Protein 6GPU (pdb70)

Radius of gyration: 13.79 Å; Cα contacts (8 Å, |Δi|>4): 260; chains: 1; bounding box: 32×36×32 Å

Sequence (115 aa):
MMEEKKSFVITDPRLPDNNPIIIFASDGFLELTEYSREEEILGRRNGRFLQGPEETDQATVQQKIRRDAIIRDQREEITVQLIINYTKKSGKKKFWNLLHHLLQPMMRRDQKGELQQYFIGVQLDDGEFIIPNPLLG

B-factor: mean 16.34, std 8.6, range [7.52, 72.06]

Solvent-accessible surface area: 6948 Å² total; per-residue (Å²): 136,120,130,5,50,11,40,14,29,38,142,87,120,88,21,15,2,75,87,0,7,82,1,2,37,114,16,0,66,37,47,87,113,57,0,88,54,96,31,33,127,33,6,53,25,130,112,7,77,116,62,17,17,76,119,17,123,46,10,64,159,74,68,167,108,36,69,13,10,4,19,5,35,11,113,77,45,130,123,16,48,2,46,20,54,20,66,26,84,120,41,116,175,47,97,26,64,72,11,36,3,31,10,96,81,19,91,100,89,62,76,109,137,76,99

GO terms:
  GO:0010181 FMN binding (F, IDA)
  GO:0106310 protein serine kinase activity (F, EXP)
  GO:0009637 response to blue light (P, IMP)
  GO:0005515 protein binding (F, IPI)
  GO:0042802 identical protein binding (F, IPI)
  GO:0004674 protein serine/threonine kinase activity (F, IDA)
  GO:0005794 Golgi apparatus (C, IDA)
  GO:0009637 response to blue light (P, IGI)
  GO:0009638 phototropism (P, IGI)
  GO:0009902 chloroplast relocation (P, TAS)
  GO:0010118 stomatal movement (P, IGI)
  GO:0010181 FMN binding (F, TAS)
  GO:0046777 protein autophosphorylation (P, TAS)
  GO:0004674 protein serine/threonine kinase activity (F, IMP)
  GO:0005886 plasma membrane (C, HDA)
  GO:0009536 plastid (C, HDA)
  GO:0009638 phototropism (P, IMP)
  GO:0009785 blue light signaling pathway (P, IMP)
  GO:0010118 stomatal movement (P, IMP)
  GO:0009882 blue light photoreceptor activity (F, IMP)

Organism: Arabidopsis thaliana (NCBI:txid3702)

InterPro domains:
  IPR000014 PAS domain [PF13426] (141-237)
  IPR000014 PAS domain [PF13426] (399-491)
  IPR000014 PAS domain [PS50112] (120-193)
  IPR000014 PAS domain [PS50112] (376-449)
  IPR000014 PAS domain [SM00091] (122-191)
  IPR000014 PAS domain [SM00091] (378-447)
  IPR000014 PAS domain [TIGR00229] (146-237)
  IPR000014 PAS domain [TIGR00229] (402-494)
  IPR000014 PAS domain [cd00130] (147-236)
  IPR000014 PAS domain [cd00130] (399-491)
  IPR000700 PAS-associated, C-terminal [PS50113] (194-248)
  IPR000700 PAS-associated, C-terminal [PS50113] (450-504)
  IPR000719 Protein kinase domain [PF00069] (579-864)
  IPR000719 Protein kinase domain [PS50011] (577-864)
  IPR000719 Protein kinase domain [SM00220] (577-864)
  IPR001610 PAC motif [SM00086] (197-239)
  IPR001610 PAC motif [SM00086] (453-495)
  IPR008271 Serine/threonine-protein kinase, active site [PS00108] (698-710)
  IPR011009 Protein kinase-like domain superfamily [SSF56112] (551-890)
  IPR017441 Protein kinase, ATP binding site [PS00107] (583-606)

Structure (mmCIF, N/CA/C/O backbone):
data_6GPU
#
_entry.id   6GPU
#
_cell.length_a   40.020
_cell.length_b   40.020
_cell.length_c   134.290
_cell.angle_alpha   90.00
_cell.angle_beta   90.00
_cell.angle_gamma   90.00
#
_symmetry.space_group_name_H-M   'P 43 21 2'
#
loop_
_entity.id
_entity.type
_entity.pdbx_description
1 polymer Phototropin-2
2 non-polymer 'FLAVIN MONONUCLEOTIDE'
3 non-polymer 'CHLORIDE ION'
4 non-polymer 'MAGNESIUM ION'
5 non-polymer 'COBALT (II) ION'
6 non-polymer 2-AMINO-2-HYDROXYMETHYL-PROPANE-1,3-DIOL
7 water water
#
loop_
_atom_site.group_PDB
_atom_site.id
_atom_site.type_symbol
_atom_site.label_atom_id
_atom_site.label_alt_id
_atom_site.label_comp_id
_atom_site.label_asym_id
_atom_site.label_entity_id
_atom_site.label_seq_id
_atom_site.pdbx_PDB_ins_code
_atom_site.Cartn_x
_atom_site.Cartn_y
_atom_site.Cartn_z
_atom_site.occupancy
_atom_site.B_iso_or_equiv
_atom_site.auth_seq_id
_atom_site.auth_comp_id
_atom_site.auth_asym_id
_atom_site.auth_atom_id
_atom_site.pdbx_PDB_model_num
ATOM 1 N N . MET A 1 1 ? 9.762 -8.100 -29.281 1.00 15.34 1 MET A N 1
ATOM 2 C CA A MET A 1 1 ? 9.347 -6.739 -28.938 0.50 15.97 1 MET A CA 1
ATOM 3 C CA B MET A 1 1 ? 9.296 -6.764 -28.864 0.50 15.88 1 MET A CA 1
ATOM 4 C C . MET A 1 1 ? 10.319 -6.203 -27.908 1.00 15.52 1 MET A C 1
ATOM 5 O O . MET A 1 1 ? 11.043 -6.968 -27.252 1.00 14.63 1 MET A O 1
ATOM 14 N N . GLU A 1 2 ? 10.328 -4.884 -27.752 1.00 14.88 2 GLU A N 1
ATOM 15 C CA A GLU A 1 2 ? 11.118 -4.307 -26.673 0.50 14.45 2 GLU A CA 1
ATOM 16 C CA B GLU A 1 2 ? 11.083 -4.245 -26.688 0.50 15.22 2 GLU A CA 1
ATOM 17 C C . GLU A 1 2 ? 10.533 -4.749 -25.350 1.00 13.29 2 GLU A C 1
ATOM 18 O O . GLU A 1 2 ? 9.369 -5.206 -25.266 1.00 14.11 2 GLU A O 1
ATOM 29 N N . LYS A 1 3 ? 11.347 -4.676 -24.308 1.00 14.54 3 LYS A N 1
ATOM 30 C CA A LYS A 1 3 ? 10.914 -5.111 -23.001 0.50 13.45 3 LYS A CA 1
ATOM 31 C CA B LYS A 1 3 ? 10.902 -5.118 -23.016 0.50 13.40 3 LYS A CA 1
ATOM 32 C C . LYS A 1 3 ? 9.630 -4.392 -22.588 1.00 11.05 3 LYS A C 1
ATOM 33 O O . LYS A 1 3 ? 9.534 -3.179 -22.657 1.00 11.88 3 LYS A O 1
ATOM 44 N N . SER A 1 4 ? 8.641 -5.165 -22.157 1.00 10.14 4 SER A N 1
ATOM 45 C CA . SER A 1 4 ? 7.414 -4.635 -21.621 1.00 9.20 4 SER A CA 1
ATOM 46 C C . SER A 1 4 ? 7.534 -4.450 -20.134 1.00 8.67 4 SER A C 1
ATOM 47 O O . SER A 1 4 ? 7.765 -5.413 -19.407 1.00 9.13 4 SER A O 1
ATOM 50 N N . PHE A 1 5 ? 7.379 -3.213 -19.666 1.00 8.40 5 PHE A N 1
ATOM 51 C CA . PHE A 1 5 ? 7.325 -2.965 -18.260 1.00 8.81 5 PHE A CA 1
ATOM 52 C C . PHE A 1 5 ? 6.575 -1.691 -17.968 1.00 8.55 5 PHE A C 1
ATOM 53 O O . PHE A 1 5 ? 6.478 -0.802 -18.811 1.00 9.05 5 PHE A O 1
ATOM 61 N N . VAL A 1 6 ? 6.074 -1.610 -16.733 1.00 8.36 6 VAL A N 1
ATOM 62 C CA . VAL A 1 6 ? 5.523 -0.375 -16.210 1.00 8.26 6 VAL A CA 1
ATOM 63 C C . VAL A 1 6 ? 6.136 -0.150 -14.838 1.00 8.31 6 VAL A C 1
ATOM 64 O O . VAL A 1 6 ? 6.560 -1.083 -14.146 1.00 10.17 6 VAL A O 1
ATOM 68 N N . ILE A 1 7 ? 6.170 1.121 -14.459 1.00 7.81 7 ILE A N 1
ATOM 69 C CA . ILE A 1 7 ? 6.628 1.552 -13.157 1.00 7.89 7 ILE A CA 1
ATOM 70 C C . ILE A 1 7 ? 5.467 2.276 -12.488 1.00 7.91 7 ILE A C 1
ATOM 71 O O . ILE A 1 7 ? 4.858 3.151 -13.134 1.00 8.79 7 ILE A O 1
ATOM 76 N N . THR A 1 8 ? 5.198 1.935 -11.230 1.00 7.78 8 THR A N 1
ATOM 77 C CA . THR A 1 8 ? 4.138 2.590 -10.485 1.00 8.64 8 THR A CA 1
ATOM 78 C C . THR A 1 8 ? 4.705 3.365 -9.312 1.00 8.83 8 THR A C 1
ATOM 79 O O . THR A 1 8 ? 5.837 3.128 -8.865 1.00 9.47 8 THR A O 1
ATOM 83 N N . ASP A 1 9 ? 3.912 4.318 -8.833 1.00 9.07 9 ASP A N 1
ATOM 84 C CA . ASP A 1 9 ? 4.270 5.167 -7.691 1.00 8.95 9 ASP A CA 1
ATOM 85 C C . ASP A 1 9 ? 3.378 4.869 -6.502 1.00 8.56 9 ASP A C 1
ATOM 86 O O . ASP A 1 9 ? 2.246 5.345 -6.398 1.00 9.07 9 ASP A O 1
ATOM 91 N N . PRO A 1 10 ? 3.877 4.076 -5.553 1.00 8.58 10 PRO A N 1
ATOM 92 C CA . PRO A 1 10 ? 3.066 3.684 -4.398 1.00 9.57 10 PRO A CA 1
ATOM 93 C C . PRO A 1 10 ? 2.870 4.824 -3.403 1.00 9.52 10 PRO A C 1
ATOM 94 O O . PRO A 1 10 ? 2.140 4.649 -2.425 1.00 12.02 10 PRO A O 1
ATOM 98 N N . ARG A 1 11 ? 3.477 5.981 -3.649 1.00 9.70 11 ARG A N 1
ATOM 99 C CA . ARG A 1 11 ? 3.254 7.145 -2.811 1.00 9.99 11 ARG A CA 1
ATOM 100 C C . ARG A 1 11 ? 2.055 7.955 -3.273 1.00 10.58 11 ARG A C 1
ATOM 101 O O . ARG A 1 11 ? 1.743 8.999 -2.643 1.00 10.95 11 ARG A O 1
ATOM 109 N N . LEU A 1 12 ? 1.410 7.508 -4.344 1.00 9.62 12 LEU A N 1
ATOM 110 C CA . LEU A 1 12 ? 0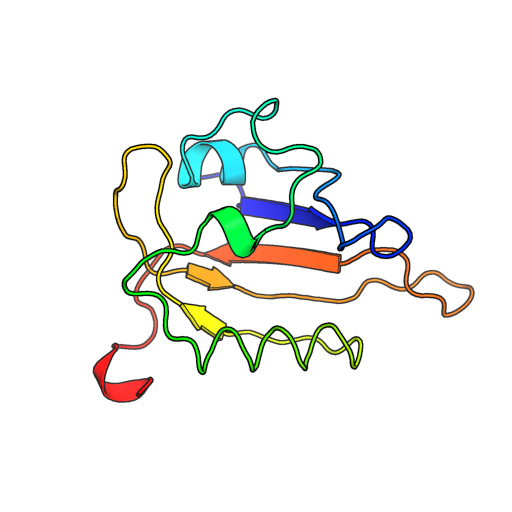.171 8.095 -4.855 1.00 9.77 12 LEU A CA 1
ATOM 111 C C . LEU A 1 12 ? -0.957 7.075 -4.716 1.00 9.68 12 LEU A C 1
ATOM 112 O O . LEU A 1 12 ? -0.706 5.891 -4.619 1.00 10.10 12 LEU A O 1
ATOM 117 N N . PRO A 1 13 ? -2.214 7.538 -4.760 1.00 9.68 13 PRO A N 1
ATOM 118 C CA . PRO A 1 13 ? -3.317 6.640 -4.458 1.00 10.17 13 PRO A CA 1
ATOM 119 C C . PRO A 1 13 ? -3.418 5.472 -5.410 1.00 9.50 13 PRO A C 1
ATOM 120 O O . PRO A 1 13 ? -3.425 5.621 -6.623 1.00 10.41 13 PRO A O 1
ATOM 124 N N . ASP A 1 14 ? -3.505 4.268 -4.848 1.00 10.42 14 ASP A N 1
ATOM 125 C CA . ASP A 1 14 ? -3.713 3.046 -5.629 1.00 11.08 14 ASP A CA 1
ATOM 126 C C . ASP A 1 14 ? -2.671 2.792 -6.715 1.00 9.99 14 ASP A C 1
ATOM 127 O O . ASP A 1 14 ? -2.975 2.270 -7.775 1.00 10.44 14 ASP A O 1
ATOM 132 N N . ASN A 1 15 ? -1.418 3.140 -6.393 1.00 10.95 15 ASN A N 1
ATOM 133 C CA A ASN A 1 15 ? -0.251 2.691 -7.094 0.60 11.70 15 ASN A CA 1
ATOM 134 C CA B ASN A 1 15 ? -0.271 2.639 -7.194 0.40 12.43 15 ASN A CA 1
ATOM 135 C C . ASN A 1 15 ? -0.397 2.863 -8.655 1.00 10.85 15 ASN A C 1
ATOM 136 O O . ASN A 1 15 ? -0.325 1.919 -9.437 1.00 14.67 15 ASN A O 1
ATOM 145 N N . PRO A 1 16 ? -0.586 4.123 -9.085 1.00 9.35 16 PRO A N 1
ATOM 146 C CA . PRO A 1 16 ? -0.724 4.395 -10.501 1.00 9.65 16 PRO A CA 1
ATOM 147 C C . PRO A 1 16 ? 0.541 4.172 -11.304 1.00 8.87 16 PRO A C 1
ATOM 148 O O . PRO A 1 16 ? 1.652 4.430 -10.836 1.00 9.55 16 PRO A O 1
ATOM 152 N N . ILE A 1 17 ? 0.365 3.813 -12.567 1.00 9.48 17 ILE A N 1
ATOM 153 C CA . ILE A 1 17 ? 1.445 3.723 -13.537 1.00 8.70 17 ILE A CA 1
ATOM 154 C C . ILE A 1 17 ? 1.939 5.143 -13.878 1.00 8.76 17 ILE A C 1
ATOM 155 O O . ILE A 1 17 ? 1.174 5.988 -14.339 1.00 10.53 17 ILE A O 1
ATOM 160 N N . ILE A 1 18 ? 3.233 5.354 -13.677 1.00 8.31 18 ILE A N 1
ATOM 161 C CA A ILE A 1 18 ? 3.866 6.636 -14.001 0.50 8.94 18 ILE A CA 1
ATOM 162 C CA B ILE A 1 18 ? 3.837 6.640 -14.000 0.50 8.46 18 ILE A CA 1
ATOM 163 C C . ILE A 1 18 ? 4.800 6.541 -15.185 1.00 8.82 18 ILE A C 1
ATOM 164 O O . ILE A 1 18 ? 5.274 7.554 -15.669 1.00 10.04 18 ILE A O 1
ATOM 173 N N . PHE A 1 19 ? 5.066 5.330 -15.660 1.00 8.78 19 PHE A N 1
ATOM 174 C CA . PHE A 1 19 ? 5.867 5.118 -16.851 1.00 8.67 19 PHE A CA 1
ATOM 175 C C . PHE A 1 19 ? 5.448 3.785 -17.451 1.00 8.20 19 PHE A C 1
ATOM 176 O O . PHE A 1 19 ? 5.299 2.799 -16.730 1.00 8.87 19 PHE A O 1
ATOM 184 N N . ALA A 1 20 ? 5.243 3.759 -18.763 1.00 8.68 20 ALA A N 1
ATOM 185 C CA . ALA A 1 20 ? 4.964 2.542 -19.536 1.00 9.16 20 ALA A CA 1
ATOM 186 C C . ALA A 1 20 ? 5.896 2.460 -20.709 1.00 9.21 20 ALA A C 1
ATOM 187 O O . ALA A 1 20 ? 6.012 3.416 -21.453 1.00 10.19 20 ALA A O 1
ATOM 189 N N . SER A 1 21 ? 6.597 1.331 -20.831 1.00 9.26 21 SER A N 1
ATOM 190 C CA . SER A 1 21 ? 7.566 1.196 -21.894 1.00 9.06 21 SER A CA 1
ATOM 191 C C . SER A 1 21 ? 6.919 1.024 -23.257 1.00 9.19 21 SER A C 1
ATOM 192 O O . SER A 1 21 ? 5.754 0.611 -23.397 1.00 9.86 21 SER A O 1
ATOM 195 N N . ASP A 1 22 ? 7.675 1.332 -24.304 1.00 10.22 22 ASP A N 1
ATOM 196 C CA . ASP A 1 22 ? 7.210 1.098 -25.655 1.00 11.03 22 ASP A CA 1
ATOM 197 C C . ASP A 1 22 ? 6.804 -0.360 -25.864 1.00 10.66 22 ASP A C 1
ATOM 198 O O . ASP A 1 22 ? 5.825 -0.637 -26.559 1.00 11.69 22 ASP A O 1
ATOM 203 N N . GLY A 1 23 ? 7.526 -1.291 -25.244 1.00 9.98 23 GLY A N 1
ATOM 204 C CA . GLY A 1 23 ? 7.163 -2.707 -25.356 1.00 10.21 23 GLY A CA 1
ATOM 205 C C . GLY A 1 23 ? 5.807 -3.030 -24.757 1.00 9.23 23 GLY A C 1
ATOM 206 O O . GLY A 1 23 ? 5.080 -3.872 -25.266 1.00 10.38 23 GLY A O 1
ATOM 207 N N . PHE A 1 24 ? 5.484 -2.363 -23.654 1.00 8.93 24 PHE A N 1
ATOM 208 C CA . PHE A 1 24 ? 4.177 -2.511 -23.026 1.00 9.07 24 PHE A CA 1
ATOM 209 C C . PHE A 1 24 ? 3.073 -1.993 -23.929 1.00 9.50 24 PHE A C 1
ATOM 210 O O . PHE A 1 24 ? 2.000 -2.611 -24.027 1.00 9.69 24 PHE A O 1
ATOM 218 N N . LEU A 1 25 ? 3.298 -0.847 -24.566 1.00 10.01 25 LEU A N 1
ATOM 219 C CA . LEU A 1 25 ? 2.320 -0.318 -25.521 1.00 11.23 25 LEU A CA 1
ATOM 220 C C . LEU A 1 25 ? 2.086 -1.332 -26.620 1.00 11.07 25 LEU A C 1
ATOM 221 O O . LEU A 1 25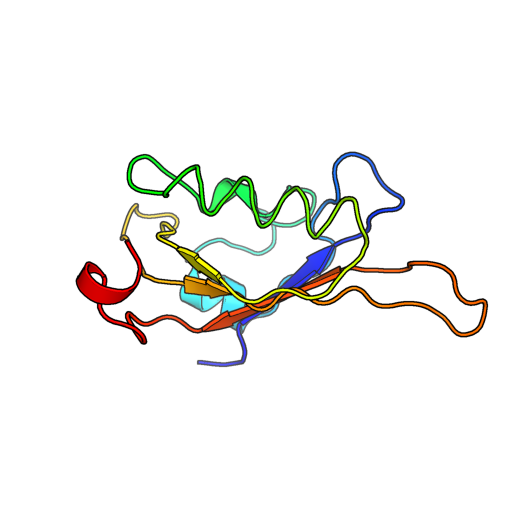 ? 0.941 -1.551 -27.030 1.00 11.95 25 LEU A O 1
ATOM 226 N N . GLU A 1 26 ? 3.169 -1.912 -27.153 1.00 10.92 26 GLU A N 1
ATOM 227 C CA . GLU A 1 26 ? 3.032 -2.845 -28.249 1.00 11.84 26 GLU A CA 1
ATOM 228 C C . GLU A 1 26 ? 2.288 -4.123 -27.828 1.00 11.66 26 GLU A C 1
ATOM 229 O O . GLU A 1 26 ? 1.414 -4.622 -28.540 1.00 14.36 26 GLU A O 1
ATOM 235 N N . LEU A 1 27 ? 2.665 -4.660 -26.682 1.00 10.55 27 LEU A N 1
ATOM 236 C CA . LEU A 1 27 ? 2.067 -5.894 -26.170 1.00 10.80 27 LEU A CA 1
ATOM 237 C C . LEU A 1 27 ? 0.581 -5.715 -25.901 1.00 10.63 27 LEU A C 1
ATOM 238 O O . LEU A 1 27 ? -0.237 -6.569 -26.252 1.00 12.83 27 LEU A O 1
ATOM 243 N N . THR A 1 28 ? 0.226 -4.611 -25.250 1.00 9.89 28 THR A N 1
ATOM 244 C CA . THR A 1 28 ? -1.142 -4.450 -24.771 1.00 9.70 28 THR A CA 1
ATOM 245 C C . THR A 1 28 ? -2.085 -3.762 -25.737 1.00 10.50 28 THR A C 1
ATOM 246 O O . THR A 1 28 ? -3.298 -3.830 -25.554 1.00 10.84 28 THR A O 1
ATOM 250 N N . GLU A 1 29 ? -1.506 -3.088 -26.732 1.00 11.12 29 GLU A N 1
ATOM 251 C CA . GLU A 1 29 ? -2.204 -2.295 -27.762 1.00 12.14 29 GLU A CA 1
ATOM 252 C C . GLU A 1 29 ? -2.732 -0.958 -27.265 1.00 12.25 29 GLU A C 1
ATOM 253 O O . GLU A 1 29 ? -3.417 -0.254 -28.002 1.00 15.12 29 GLU A O 1
ATOM 259 N N . TYR A 1 30 ? -2.480 -0.608 -26.012 1.00 11.58 30 TYR A N 1
ATOM 260 C CA . TYR A 1 30 ? -2.925 0.687 -25.490 1.00 11.99 30 TYR A CA 1
ATOM 261 C C . TYR A 1 30 ? -1.898 1.755 -25.805 1.00 12.77 30 TYR A C 1
ATOM 262 O O . TYR A 1 30 ? -0.726 1.484 -25.946 1.00 14.12 30 TYR A O 1
ATOM 271 N N . SER A 1 31 ? -2.374 2.975 -25.924 1.00 13.61 31 SER A N 1
ATOM 272 C CA . SER A 1 31 ? -1.485 4.127 -26.051 1.00 14.56 31 SER A CA 1
ATOM 273 C C . SER A 1 31 ? -1.033 4.611 -24.698 1.00 14.03 31 SER A C 1
ATOM 274 O O . SER A 1 31 ? -1.674 4.369 -23.661 1.00 13.74 31 SER A O 1
ATOM 277 N N . ARG A 1 32 ? 0.073 5.334 -24.702 1.00 15.09 32 ARG A N 1
ATOM 278 C CA . ARG A 1 32 ? 0.594 5.821 -23.453 1.00 16.39 32 ARG A CA 1
ATOM 279 C C . ARG A 1 32 ? -0.451 6.704 -22.720 1.00 16.05 32 ARG A C 1
ATOM 280 O O . ARG A 1 32 ? -0.621 6.622 -21.515 1.00 15.85 32 ARG A O 1
ATOM 288 N N . GLU A 1 33 ? -1.210 7.514 -23.444 1.00 17.72 33 GLU A N 1
ATOM 289 C CA A GLU A 1 33 ? -2.253 8.342 -22.789 0.50 20.74 33 GLU A CA 1
ATOM 290 C CA B GLU A 1 33 ? -2.289 8.335 -22.835 0.50 20.77 33 GLU A CA 1
ATOM 291 C C . GLU A 1 33 ? -3.429 7.546 -22.167 1.00 20.63 33 GLU A C 1
ATOM 292 O O . GLU A 1 33 ? -4.129 8.051 -21.252 1.00 24.18 33 GLU A O 1
ATOM 297 N N . GLU A 1 34 ? -3.653 6.314 -22.616 1.00 18.35 34 GLU A N 1
ATOM 298 C CA . GLU A 1 34 ? -4.639 5.397 -21.993 1.00 18.25 34 GLU A CA 1
ATOM 299 C C . GLU A 1 34 ? -4.115 4.664 -20.785 1.00 18.09 34 GLU A C 1
ATOM 300 O O . GLU A 1 34 ? -4.855 3.940 -20.140 1.00 22.72 34 GLU A O 1
ATOM 306 N N . ILE A 1 35 ? -2.844 4.815 -20.496 1.00 14.10 35 ILE A N 1
ATOM 307 C CA . ILE A 1 35 ? -2.223 4.020 -19.473 1.00 13.13 35 ILE A CA 1
ATOM 308 C C . ILE A 1 35 ? -1.811 4.875 -18.304 1.00 11.28 35 ILE A C 1
ATOM 309 O O . ILE A 1 35 ? -1.991 4.467 -17.181 1.00 11.79 35 ILE A O 1
ATOM 314 N N . LEU A 1 36 ? -1.183 6.044 -18.555 1.00 11.22 36 LEU A N 1
ATOM 315 C CA . LEU A 1 36 ? -0.584 6.764 -17.451 1.00 11.73 36 LEU A CA 1
ATOM 316 C C . LEU A 1 36 ? -1.654 7.131 -16.431 1.00 10.76 36 LEU A C 1
ATOM 317 O O . LEU A 1 36 ? -2.758 7.596 -16.769 1.00 11.42 36 LEU A O 1
ATOM 322 N N . GLY A 1 37 ? -1.332 6.872 -15.175 1.00 10.02 37 GLY A N 1
ATOM 323 C CA . GLY A 1 37 ? -2.234 7.195 -14.086 1.00 10.71 37 GLY A CA 1
ATOM 324 C C . GLY A 1 37 ? -3.170 6.095 -13.665 1.00 11.48 37 GLY A C 1
ATOM 325 O O . GLY A 1 37 ? -3.873 6.261 -12.652 1.00 14.53 37 GLY A O 1
ATOM 326 N N . ARG A 1 38 ? -3.176 4.970 -14.390 1.00 11.87 38 ARG A N 1
ATOM 327 C CA A ARG A 1 38 ? -4.070 3.956 -13.875 0.70 11.53 38 ARG A CA 1
ATOM 328 C CA B ARG A 1 38 ? -4.050 3.780 -14.181 0.30 11.07 38 ARG A CA 1
ATOM 329 C C . ARG A 1 38 ? -3.338 2.808 -13.264 1.00 9.66 38 ARG A C 1
ATOM 330 O O . ARG A 1 38 ? -2.130 2.681 -13.343 1.00 9.21 38 ARG A O 1
ATOM 345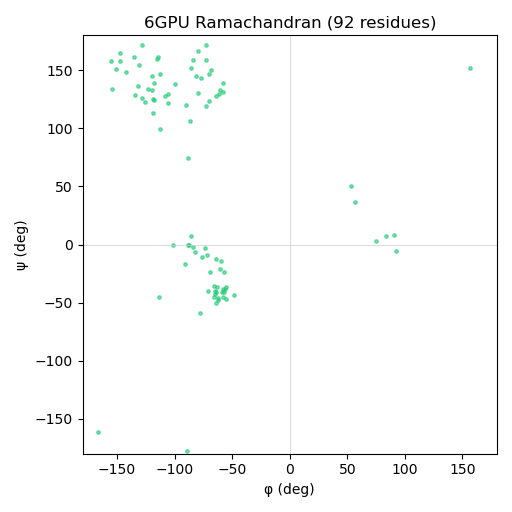 N N . ASN A 1 39 ? -4.097 1.975 -12.551 1.00 10.64 39 ASN A N 1
ATOM 346 C CA . ASN A 1 39 ? -3.550 0.819 -11.859 1.00 9.66 39 ASN A CA 1
ATOM 347 C C . ASN A 1 39 ? -3.384 -0.321 -12.855 1.00 9.69 39 ASN A C 1
ATOM 348 O O . ASN A 1 39 ? -4.204 -0.469 -13.760 1.00 10.35 39 ASN A O 1
ATOM 353 N N . GLY A 1 40 ? -2.331 -1.137 -12.693 1.00 9.56 40 GLY A N 1
ATOM 354 C CA . GLY A 1 40 ? -2.079 -2.244 -13.607 1.00 10.29 40 GLY A CA 1
ATOM 355 C C . GLY A 1 40 ? -3.154 -3.324 -13.739 1.00 9.99 40 GLY A C 1
ATOM 356 O O . GLY A 1 40 ? -3.128 -4.104 -14.708 1.00 11.45 40 GLY A O 1
ATOM 357 N N . ARG A 1 41 ? -4.117 -3.340 -12.816 1.00 9.20 41 ARG A N 1
ATOM 358 C CA . ARG A 1 41 ? -5.195 -4.326 -12.887 1.00 9.71 41 ARG A CA 1
ATOM 359 C C . ARG A 1 41 ? -6.078 -4.174 -14.109 1.00 9.51 41 ARG A C 1
ATOM 360 O O . ARG A 1 41 ? -6.865 -5.083 -14.386 1.00 10.77 41 ARG A O 1
ATOM 368 N N . PHE A 1 42 ? -5.974 -3.068 -14.839 1.00 9.56 42 PHE A N 1
ATOM 369 C CA . PHE A 1 42 ? -6.834 -2.873 -16.000 1.00 10.63 42 PHE A CA 1
ATOM 370 C C . PHE A 1 42 ? -6.659 -3.941 -17.079 1.00 9.81 42 PHE A C 1
ATOM 371 O O . PHE A 1 42 ? -7.528 -4.090 -17.925 1.00 12.48 42 PHE A O 1
ATOM 379 N N . LEU A 1 43 ? -5.516 -4.642 -17.077 1.00 9.07 43 LEU A N 1
ATOM 380 C CA . LEU A 1 43 ? -5.276 -5.678 -18.044 1.00 9.16 43 LEU A CA 1
ATOM 381 C C . LEU A 1 43 ? -6.038 -6.981 -17.742 1.00 9.22 43 LEU A C 1
ATOM 382 O O . LEU A 1 43 ? -6.065 -7.868 -18.573 1.00 9.77 43 LEU A O 1
ATOM 387 N N . GLN A 1 44 ? -6.618 -7.083 -16.566 1.00 9.19 44 GLN A N 1
ATOM 388 C CA . GLN A 1 44 ? -7.319 -8.301 -16.169 1.00 9.25 44 GLN A CA 1
ATOM 389 C C . GLN A 1 44 ? -8.704 -8.349 -16.793 1.00 9.95 44 GLN A C 1
ATOM 390 O O . GLN A 1 44 ? -9.233 -7.345 -17.281 1.00 11.22 44 GLN A O 1
ATOM 396 N N . GLY A 1 45 ? -9.319 -9.518 -16.741 1.00 9.95 45 GLY A N 1
ATOM 397 C CA . GLY A 1 45 ? -10.663 -9.696 -17.274 1.00 10.88 45 GLY A CA 1
ATOM 398 C C . GLY A 1 45 ? -11.252 -10.998 -16.804 1.00 10.90 45 GLY A C 1
ATOM 399 O O . GLY A 1 45 ? -10.802 -11.572 -15.829 1.00 10.94 45 GLY A O 1
ATOM 400 N N . PRO A 1 46 ? -12.291 -11.460 -17.506 1.00 10.96 46 PRO A N 1
ATOM 401 C CA . PRO A 1 46 ? -13.108 -12.542 -16.972 1.00 11.17 46 PRO A CA 1
ATOM 402 C C . PRO A 1 46 ? -12.345 -13.812 -16.608 1.00 10.76 46 PRO A C 1
ATOM 403 O O . PRO A 1 46 ? -12.660 -14.441 -15.598 1.00 11.63 46 PRO A O 1
ATOM 407 N N . GLU A 1 47 ? -11.359 -14.186 -17.405 1.00 10.55 47 GLU A N 1
ATOM 408 C CA A GLU A 1 47 ? -10.676 -15.456 -17.165 0.50 11.66 47 GLU A CA 1
ATOM 409 C CA B GLU A 1 47 ? -10.628 -15.424 -17.155 0.50 12.27 47 GLU A CA 1
ATOM 410 C C . GLU A 1 47 ? -9.527 -15.331 -16.127 1.00 12.25 47 GLU A C 1
ATOM 411 O O . GLU A 1 47 ? -8.938 -16.347 -15.758 1.00 16.13 47 GLU A O 1
ATOM 422 N N . THR A 1 48 ? -9.214 -14.118 -15.668 1.00 11.62 48 THR A N 1
ATOM 423 C CA . THR A 1 48 ? -8.122 -13.955 -14.730 1.00 10.83 48 THR A CA 1
ATOM 424 C C . THR A 1 48 ? -8.399 -14.644 -13.419 1.00 11.18 48 THR A C 1
ATOM 425 O O . THR A 1 48 ? -9.447 -14.460 -12.823 1.00 13.94 48 THR A O 1
ATOM 429 N N . ASP A 1 49 ? -7.471 -15.475 -12.969 1.00 11.13 49 ASP A N 1
ATOM 430 C CA . ASP A 1 49 ? -7.645 -16.232 -11.740 1.00 11.29 49 ASP A CA 1
ATOM 431 C C . ASP A 1 49 ? -7.526 -15.328 -10.504 1.00 11.84 49 ASP A C 1
ATOM 432 O O . ASP A 1 49 ? -6.460 -14.750 -10.266 1.00 11.66 49 ASP A O 1
ATOM 437 N N . GLN A 1 50 ? -8.583 -15.238 -9.711 1.00 13.66 50 GLN A N 1
ATOM 438 C CA . GLN A 1 50 ? -8.572 -14.350 -8.562 1.00 14.93 50 GLN A CA 1
ATOM 439 C C . GLN A 1 50 ? -7.634 -14.806 -7.482 1.00 14.47 50 GLN A C 1
ATOM 440 O O . GLN A 1 50 ? -7.195 -13.989 -6.670 1.00 15.78 50 GLN A O 1
ATOM 446 N N . ALA A 1 51 ? -7.319 -16.093 -7.435 1.00 15.23 51 ALA A N 1
ATOM 447 C CA . ALA A 1 51 ? -6.341 -16.530 -6.465 1.00 16.07 51 ALA A CA 1
ATOM 448 C C . ALA A 1 51 ? -4.981 -15.944 -6.773 1.00 13.85 51 ALA A C 1
ATOM 449 O O . ALA A 1 51 ? -4.237 -15.609 -5.867 1.00 14.99 51 ALA A O 1
ATOM 451 N N . THR A 1 52 ? -4.669 -15.802 -8.049 1.00 12.27 52 THR A N 1
ATOM 452 C CA . THR A 1 52 ? -3.410 -15.213 -8.441 1.00 11.57 52 THR A CA 1
ATOM 453 C C . THR A 1 52 ? -3.416 -13.716 -8.149 1.00 11.86 52 THR A C 1
ATOM 454 O O . THR A 1 52 ? -2.428 -13.178 -7.655 1.00 12.70 52 THR A O 1
ATOM 458 N N . VAL A 1 53 ? -4.544 -13.042 -8.405 1.00 11.33 53 VAL A N 1
ATOM 459 C CA . VAL A 1 53 ? -4.672 -11.636 -8.055 1.00 11.65 53 VAL A CA 1
ATOM 460 C C . VAL A 1 53 ? -4.434 -11.419 -6.552 1.00 12.99 53 VAL A C 1
ATOM 461 O O . VAL A 1 53 ? -3.741 -10.491 -6.158 1.00 13.08 53 VAL A O 1
ATOM 465 N N . GLN A 1 54 ? -4.951 -12.300 -5.711 1.00 13.03 54 GLN A N 1
ATOM 466 C CA A GLN A 1 54 ? -4.746 -12.203 -4.264 0.50 14.62 54 GLN A CA 1
ATOM 467 C CA B GLN A 1 54 ? -4.759 -12.145 -4.282 0.50 13.93 54 GLN A CA 1
ATOM 468 C C . GLN A 1 54 ? -3.272 -12.281 -3.922 1.00 14.25 54 GLN A C 1
ATOM 469 O O . GLN A 1 54 ? -2.789 -11.566 -3.040 1.00 14.34 54 GLN A O 1
ATOM 480 N N . LYS A 1 55 ? -2.555 -13.199 -4.574 1.00 12.92 55 LYS A N 1
ATOM 481 C CA . LYS A 1 55 ? -1.125 -13.328 -4.329 1.00 13.51 55 LYS A CA 1
ATOM 482 C C . LYS A 1 55 ? -0.404 -12.041 -4.631 1.00 11.72 55 LYS A C 1
ATOM 483 O O . LYS A 1 55 ? 0.510 -11.651 -3.899 1.00 12.96 55 LYS A O 1
ATOM 489 N N . ILE A 1 56 ? -0.797 -11.396 -5.722 1.00 10.74 56 ILE A N 1
ATOM 490 C CA . ILE A 1 56 ? -0.199 -10.089 -6.066 1.00 10.63 56 ILE A CA 1
ATOM 491 C C . ILE A 1 56 ? -0.495 -9.064 -4.988 1.00 10.70 56 ILE A C 1
ATOM 492 O O . ILE A 1 56 ? 0.396 -8.336 -4.545 1.00 12.01 56 ILE A O 1
ATOM 497 N N . ARG A 1 57 ? -1.754 -8.988 -4.566 1.00 12.26 57 ARG A N 1
ATOM 498 C CA A ARG A 1 57 ? -2.150 -8.055 -3.510 0.50 13.88 57 ARG A CA 1
ATOM 499 C CA B ARG A 1 57 ? -2.125 -8.021 -3.556 0.50 13.53 57 ARG A CA 1
ATOM 500 C C . ARG A 1 57 ? -1.279 -8.202 -2.285 1.00 12.67 57 ARG A C 1
ATOM 501 O O . ARG A 1 57 ? -0.823 -7.217 -1.691 1.00 14.05 57 ARG A O 1
ATOM 516 N N . ASP A 1 58 ? -1.079 -9.449 -1.861 1.00 12.67 58 ASP A N 1
ATOM 517 C CA . ASP A 1 58 ? -0.298 -9.698 -0.653 1.00 14.46 58 ASP A CA 1
ATOM 518 C C . ASP A 1 58 ? 1.153 -9.277 -0.844 1.00 13.09 58 ASP A C 1
ATOM 519 O O . ASP A 1 58 ? 1.788 -8.729 0.075 1.00 13.92 58 ASP A O 1
ATOM 524 N N . ALA A 1 59 ? 1.705 -9.540 -2.018 1.00 12.04 59 ALA A N 1
ATOM 525 C CA . ALA A 1 59 ? 3.075 -9.152 -2.298 1.00 11.53 59 ALA A CA 1
ATOM 526 C C . ALA A 1 59 ? 3.247 -7.635 -2.277 1.00 11.86 59 ALA A C 1
ATOM 527 O O . ALA A 1 59 ? 4.240 -7.142 -1.752 1.00 12.87 59 ALA A O 1
ATOM 529 N N . ILE A 1 60 ? 2.285 -6.901 -2.835 1.00 10.98 60 ILE A N 1
ATOM 530 C CA A ILE A 1 60 ? 2.353 -5.455 -2.828 0.50 11.54 60 ILE A CA 1
ATOM 531 C CA B ILE A 1 60 ? 2.331 -5.435 -2.835 0.50 11.71 60 ILE A CA 1
ATOM 532 C C . ILE A 1 60 ? 2.257 -4.933 -1.396 1.00 11.26 60 ILE A C 1
ATOM 533 O O . ILE A 1 60 ? 3.049 -4.090 -0.981 1.00 12.20 60 ILE A O 1
ATOM 542 N N . ARG A 1 61 ? 1.319 -5.454 -0.625 1.00 12.32 61 ARG A N 1
ATOM 543 C CA . ARG A 1 61 ? 1.168 -5.060 0.774 1.00 12.51 61 ARG A CA 1
ATOM 544 C C . ARG A 1 61 ? 2.478 -5.258 1.549 1.00 11.76 61 ARG A C 1
ATOM 545 O O . ARG A 1 61 ? 2.900 -4.391 2.329 1.00 12.84 61 ARG A O 1
ATOM 553 N N . ASP A 1 62 ? 3.075 -6.435 1.359 1.00 12.54 62 ASP A N 1
ATOM 554 C CA . ASP A 1 62 ? 4.297 -6.834 2.085 1.00 12.69 62 ASP A CA 1
ATOM 555 C C . ASP A 1 62 ? 5.564 -6.303 1.443 1.00 12.30 62 ASP A C 1
ATOM 556 O O . ASP A 1 62 ? 6.655 -6.509 1.948 1.00 13.63 62 ASP A O 1
ATOM 561 N N . GLN A 1 63 ? 5.420 -5.597 0.315 1.00 11.69 63 GLN A N 1
ATOM 562 C CA . GLN A 1 63 ? 6.545 -5.021 -0.422 1.00 11.85 63 GLN A CA 1
ATOM 563 C C . GLN A 1 63 ? 7.582 -6.097 -0.715 1.00 12.41 63 GLN A C 1
ATOM 564 O O . GLN A 1 63 ? 8.779 -5.959 -0.428 1.00 14.08 63 GLN A O 1
ATOM 570 N N . ARG A 1 64 ? 7.093 -7.220 -1.273 1.00 12.33 64 ARG A N 1
ATOM 571 C CA . ARG A 1 64 ? 7.932 -8.352 -1.634 1.00 12.78 64 ARG A CA 1
ATOM 572 C C . ARG A 1 64 ? 7.848 -8.642 -3.118 1.00 12.72 64 ARG A C 1
ATOM 573 O O . ARG A 1 64 ? 6.819 -8.478 -3.736 1.00 15.76 64 ARG A O 1
ATOM 581 N N . GLU A 1 65 ? 8.961 -9.077 -3.695 1.00 11.96 65 GLU A N 1
ATOM 582 C CA A GLU A 1 65 ? 8.942 -9.458 -5.103 0.50 12.63 65 GLU A CA 1
ATOM 583 C CA B GLU A 1 65 ? 9.052 -9.531 -5.093 0.50 12.74 65 GLU A CA 1
ATOM 584 C C . GLU A 1 65 ? 8.133 -10.731 -5.287 1.00 13.03 65 GLU A C 1
ATOM 585 O O . GLU A 1 65 ? 8.012 -11.565 -4.401 1.00 16.72 65 GLU A O 1
ATOM 596 N N . ILE A 1 66 ? 7.519 -10.838 -6.445 1.00 12.89 66 ILE A N 1
ATOM 597 C CA . ILE A 1 66 ? 6.751 -12.022 -6.820 1.00 12.87 66 ILE A CA 1
ATOM 598 C C . ILE A 1 66 ? 6.778 -12.187 -8.327 1.00 11.20 66 ILE A C 1
ATOM 599 O O . ILE A 1 66 ? 6.808 -11.200 -9.065 1.00 12.27 66 ILE A O 1
ATOM 604 N N . THR A 1 67 ? 6.668 -13.443 -8.761 1.00 11.32 67 THR A N 1
ATOM 605 C CA . THR A 1 67 ? 6.363 -13.732 -10.153 1.00 10.59 67 THR A CA 1
ATOM 606 C C . THR A 1 67 ? 5.101 -14.595 -10.159 1.00 10.12 67 THR A C 1
ATOM 607 O O . THR A 1 67 ? 5.025 -15.583 -9.424 1.00 13.27 67 THR A O 1
ATOM 611 N N . VAL A 1 68 ? 4.170 -14.246 -11.020 1.00 9.08 68 VAL A N 1
ATOM 612 C CA . VAL A 1 68 ? 2.955 -15.043 -11.264 1.00 9.65 68 VAL A CA 1
ATOM 613 C C . VAL A 1 68 ? 2.715 -15.130 -12.756 1.00 9.02 68 VAL A C 1
ATOM 614 O O . VAL A 1 68 ? 3.238 -14.321 -13.512 1.00 10.62 68 VAL A O 1
ATOM 618 N N . GLN A 1 69 ? 1.906 -16.097 -13.171 1.00 9.73 69 GLN A N 1
ATOM 619 C CA . GLN A 1 69 ? 1.447 -16.192 -14.552 1.00 9.48 69 GLN A CA 1
ATOM 620 C C . GLN A 1 69 ? -0.061 -16.067 -14.503 1.00 9.71 69 GLN A C 1
ATOM 621 O O . GLN A 1 69 ? -0.709 -16.859 -13.823 1.00 11.04 69 GLN A O 1
ATOM 627 N N . LEU A 1 70 ? -0.628 -15.108 -15.254 1.00 9.41 70 LEU A N 1
ATOM 628 C CA . LEU A 1 70 ? -2.073 -14.869 -15.241 1.00 9.45 70 LEU A CA 1
ATOM 629 C C . LEU A 1 70 ? -2.529 -14.396 -16.599 1.00 9.77 70 LEU A C 1
ATOM 630 O O . LEU A 1 70 ? -1.772 -13.868 -17.394 1.00 10.35 70 LEU A O 1
ATOM 635 N N . ILE A 1 71 ? -3.823 -14.595 -16.821 1.00 9.23 71 ILE A N 1
ATOM 636 C CA A ILE A 1 71 ? -4.463 -14.157 -18.060 0.50 9.47 71 ILE A CA 1
ATOM 637 C CA B ILE A 1 71 ? -4.415 -14.150 -18.078 0.50 9.20 71 ILE A CA 1
ATOM 638 C C . ILE A 1 71 ? -4.718 -12.643 -18.051 1.00 8.81 71 ILE A C 1
ATOM 639 O O . ILE A 1 71 ? -5.283 -12.114 -17.094 1.00 10.05 71 ILE A O 1
ATOM 648 N N . ASN A 1 72 ? -4.283 -11.959 -19.106 1.00 8.66 72 ASN A N 1
ATOM 649 C CA . ASN A 1 72 ? -4.550 -10.542 -19.314 1.00 8.70 72 ASN A CA 1
ATOM 650 C C . ASN A 1 72 ? -5.135 -10.401 -20.725 1.00 8.96 72 ASN A C 1
ATOM 651 O O . ASN A 1 72 ? -5.230 -11.355 -21.496 1.00 9.63 72 ASN A O 1
ATOM 656 N N . TYR A 1 73 ? -5.591 -9.184 -21.014 1.00 9.07 73 TYR A N 1
ATOM 657 C CA . TYR A 1 73 ? -6.296 -8.874 -22.238 1.00 9.84 73 TYR A CA 1
ATOM 658 C C . TYR A 1 73 ? -5.727 -7.625 -22.895 1.00 9.80 73 TYR A C 1
ATOM 659 O O . TYR 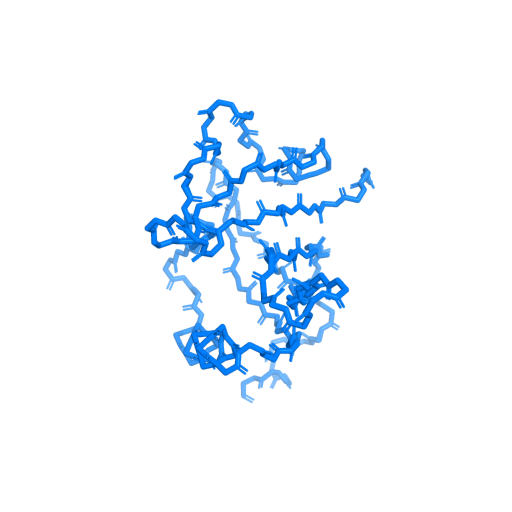A 1 73 ? -5.444 -6.634 -22.207 1.00 10.95 73 TYR A O 1
ATOM 668 N N . THR A 1 74 ? -5.548 -7.667 -24.207 1.00 9.96 74 THR A N 1
ATOM 669 C CA . THR A 1 74 ? -5.192 -6.494 -24.943 1.00 10.75 74 THR A CA 1
ATOM 670 C C . THR A 1 74 ? -6.377 -5.531 -25.063 1.00 10.85 74 THR A C 1
ATOM 671 O O . THR A 1 74 ? -7.509 -5.905 -24.800 1.00 12.42 74 THR A O 1
ATOM 675 N N . LYS A 1 75 ? -6.119 -4.331 -25.569 1.00 10.87 75 LYS A N 1
ATOM 676 C CA A LYS A 1 75 ? -7.191 -3.369 -25.753 0.50 11.86 75 LYS A CA 1
ATOM 677 C CA B LYS A 1 75 ? -7.165 -3.340 -25.812 0.50 12.19 75 LYS A CA 1
ATOM 678 C C . LYS A 1 75 ? -8.309 -3.908 -26.653 1.00 12.58 75 LYS A C 1
ATOM 679 O O . LYS A 1 75 ? -9.477 -3.589 -26.412 1.00 15.79 75 LYS A O 1
ATOM 690 N N . SER A 1 76 ? -7.955 -4.698 -27.668 1.00 12.86 76 SER A N 1
ATOM 691 C CA . SER A 1 76 ? -8.953 -5.269 -28.576 1.00 14.29 76 SER A CA 1
ATOM 692 C C . SER A 1 76 ? -9.544 -6.566 -28.051 1.00 14.31 76 SER A C 1
ATOM 693 O O . SER A 1 76 ? -10.329 -7.213 -28.746 1.00 18.05 76 SER A O 1
ATOM 696 N N . GLY A 1 77 ? -9.227 -6.936 -26.816 1.00 14.20 77 GLY A N 1
ATOM 697 C CA . GLY A 1 77 ? -9.851 -8.078 -26.166 1.00 14.96 77 GLY A CA 1
ATOM 698 C C . GLY A 1 77 ? -9.160 -9.412 -26.358 1.00 13.88 77 GLY A C 1
ATOM 699 O O . GLY A 1 77 ? -9.735 -10.438 -25.960 1.00 16.69 77 GLY A O 1
ATOM 700 N N . LYS A 1 78 ? -7.961 -9.418 -26.949 1.00 12.29 78 LYS A N 1
ATOM 701 C CA A LYS A 1 78 ? -7.206 -10.664 -27.162 0.80 12.77 78 LYS A CA 1
ATOM 702 C CA B LYS A 1 78 ? -7.208 -10.656 -27.152 0.20 12.82 78 LYS A CA 1
ATOM 703 C C . LYS A 1 78 ? -6.610 -11.103 -25.821 1.00 11.41 78 LYS A C 1
ATOM 704 O O . LYS A 1 78 ? -5.936 -10.335 -25.152 1.00 12.52 78 LYS A O 1
ATOM 715 N N . LYS A 1 79 ? -6.839 -12.374 -25.461 1.00 11.64 79 LYS A N 1
ATOM 716 C CA . LYS A 1 79 ? -6.239 -12.917 -24.247 1.00 12.04 79 LYS A CA 1
ATOM 717 C C . LYS A 1 79 ? -4.775 -13.251 -24.476 1.00 11.29 79 LYS A C 1
ATOM 718 O O . LYS A 1 79 ? -4.404 -13.742 -25.539 1.00 14.45 79 LYS A O 1
ATOM 724 N N . PHE A 1 80 ? -3.973 -13.012 -23.461 1.00 11.17 80 PHE A N 1
ATOM 725 C CA . PHE A 1 80 ? -2.606 -13.499 -23.432 1.00 11.36 80 PHE A CA 1
ATOM 726 C C . PHE A 1 80 ? -2.263 -13.920 -22.022 1.00 10.64 80 PHE A C 1
ATOM 727 O O . PHE A 1 80 ? -2.718 -13.345 -21.051 1.00 11.76 80 PHE A O 1
ATOM 735 N N . TRP A 1 81 ? -1.401 -14.934 -21.928 1.00 10.90 81 TRP A N 1
ATOM 736 C CA . TRP A 1 81 ? -0.774 -15.292 -20.691 1.00 9.75 81 TRP A CA 1
ATOM 737 C C . TRP A 1 81 ? 0.396 -14.335 -20.431 1.00 9.21 81 TRP A C 1
ATOM 738 O O . TRP A 1 81 ? 1.230 -14.109 -21.292 1.00 11.20 81 TRP A O 1
ATOM 749 N N . ASN A 1 82 ? 0.416 -13.802 -19.219 1.00 9.09 82 ASN A N 1
ATOM 750 C CA . ASN A 1 82 ? 1.397 -12.834 -18.781 1.00 9.02 82 ASN A CA 1
ATOM 751 C C . ASN A 1 82 ? 2.158 -13.427 -17.627 1.00 8.41 82 ASN A C 1
ATOM 752 O O . ASN A 1 82 ? 1.586 -13.654 -16.574 1.00 8.95 82 ASN A O 1
ATOM 757 N N . LEU A 1 83 ? 3.465 -13.699 -17.833 1.00 8.66 83 LEU A N 1
ATOM 758 C CA . LEU A 1 83 ? 4.358 -14.024 -16.733 1.00 8.85 83 LEU A CA 1
ATOM 759 C C . LEU A 1 83 ? 4.839 -12.675 -16.241 1.00 8.55 83 LEU A C 1
ATOM 760 O O . LEU A 1 83 ? 5.676 -12.041 -16.892 1.00 9.30 83 LEU A O 1
ATOM 765 N N . LEU A 1 84 ? 4.313 -12.277 -15.083 1.00 8.64 84 LEU A N 1
ATOM 766 C CA . LEU A 1 84 ? 4.488 -10.957 -14.528 1.00 8.60 84 LEU A CA 1
ATOM 767 C C . LEU A 1 84 ? 5.457 -11.048 -13.384 1.00 9.08 84 LEU A C 1
ATOM 768 O O . LEU A 1 84 ? 5.218 -11.771 -12.400 1.00 10.28 84 LEU A O 1
ATOM 773 N N . HIS A 1 85 ? 6.557 -10.285 -13.498 1.00 9.20 85 HIS A N 1
ATOM 774 C CA A HIS A 1 85 ? 7.517 -10.220 -12.437 0.50 9.99 85 HIS A CA 1
ATOM 775 C CA B HIS A 1 85 ? 7.576 -10.211 -12.464 0.50 9.67 85 HIS A CA 1
ATOM 776 C C . HIS A 1 85 ? 7.444 -8.828 -11.807 1.00 9.97 85 HIS A C 1
ATOM 777 O O . HIS A 1 85 ? 7.723 -7.827 -12.456 1.00 11.34 85 HIS A O 1
ATOM 790 N N . LEU A 1 86 ? 7.042 -8.807 -10.545 1.00 9.97 86 LEU A N 1
ATOM 791 C CA A LEU A 1 86 ? 6.877 -7.561 -9.795 0.80 11.03 86 LEU A CA 1
ATOM 792 C CA B LEU A 1 86 ? 6.831 -7.588 -9.788 0.20 11.50 86 LEU A CA 1
ATOM 793 C C . LEU A 1 86 ? 7.977 -7.411 -8.774 1.00 11.46 86 LEU A C 1
ATOM 794 O O . LEU A 1 86 ? 8.247 -8.328 -7.991 1.00 13.95 86 LEU A O 1
ATOM 803 N N . GLN A 1 87 ? 8.611 -6.233 -8.751 1.00 12.00 87 GLN A N 1
ATOM 804 C CA . GLN A 1 87 ? 9.683 -5.983 -7.806 1.00 13.88 87 GLN A CA 1
ATOM 805 C C . GLN A 1 87 ? 9.510 -4.625 -7.145 1.00 11.96 87 GLN A C 1
ATOM 806 O O . GLN A 1 87 ? 9.357 -3.617 -7.827 1.00 12.14 87 GLN A O 1
ATOM 812 N N . PRO A 1 88 ? 9.561 -4.593 -5.815 1.00 12.72 88 PRO A N 1
ATOM 813 C CA . PRO A 1 88 ? 9.658 -3.324 -5.142 1.00 12.76 88 PRO A CA 1
ATOM 814 C C . PRO A 1 88 ? 11.012 -2.726 -5.382 1.00 11.70 88 PRO A C 1
ATOM 815 O O . PRO A 1 88 ? 12.005 -3.448 -5.461 1.00 15.64 88 PRO A O 1
ATOM 819 N N . MET A 1 89 ? 11.059 -1.395 -5.456 1.00 10.95 89 MET A N 1
ATOM 820 C CA A MET A 1 89 ? 12.306 -0.636 -5.651 0.50 12.67 89 MET A CA 1
ATOM 821 C CA B MET A 1 89 ? 12.333 -0.719 -5.551 0.50 11.47 89 MET A CA 1
ATOM 822 C C . MET A 1 89 ? 12.423 0.323 -4.481 1.00 12.27 89 MET A C 1
ATOM 823 O O . MET A 1 89 ? 11.537 1.177 -4.314 1.00 13.18 89 MET A O 1
ATOM 832 N N . ARG A 1 90 ? 13.491 0.201 -3.708 1.00 13.52 90 ARG A N 1
ATOM 833 C CA A ARG A 1 90 ? 13.723 1.080 -2.574 0.50 14.21 90 ARG A CA 1
ATOM 834 C CA B ARG A 1 90 ? 13.704 1.052 -2.568 0.50 14.25 90 ARG A CA 1
ATOM 835 C C . ARG A 1 90 ? 14.862 2.017 -2.860 1.00 16.60 90 ARG A C 1
ATOM 836 O O . ARG A 1 90 ? 15.775 1.717 -3.661 1.00 18.34 90 ARG A O 1
ATOM 851 N N . ASP A 1 91 ? 14.843 3.163 -2.215 1.00 17.40 91 ASP A N 1
ATOM 852 C CA . ASP A 1 91 ? 15.928 4.103 -2.386 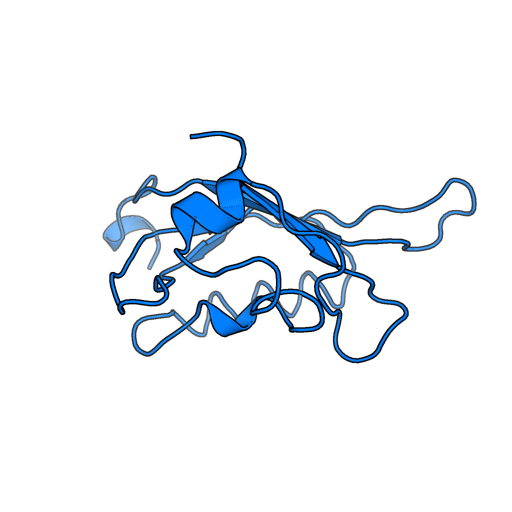1.00 21.23 91 ASP A CA 1
ATOM 853 C C . ASP A 1 91 ? 17.031 3.823 -1.374 1.00 21.81 91 ASP A C 1
ATOM 854 O O . ASP A 1 91 ? 16.961 2.860 -0.605 1.00 19.71 91 ASP A O 1
ATOM 859 N N . GLN A 1 92 ? 18.074 4.647 -1.394 1.00 23.10 92 GLN A N 1
ATOM 860 C CA . GLN A 1 92 ? 19.178 4.464 -0.475 1.00 25.29 92 GLN A CA 1
ATOM 861 C C . GLN A 1 92 ? 18.837 4.840 0.968 1.00 25.78 92 GLN A C 1
ATOM 862 O O . GLN A 1 92 ? 19.621 4.593 1.865 1.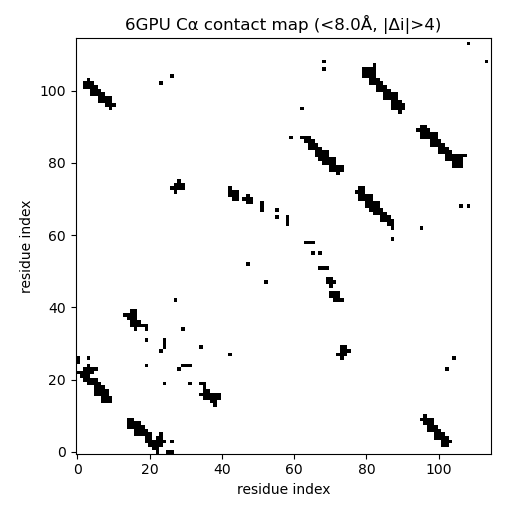00 30.51 92 GLN A O 1
ATOM 864 N N . LYS A 1 93 ? 17.671 5.449 1.180 1.00 21.72 93 LYS A N 1
ATOM 865 C CA . LYS A 1 93 ? 17.160 5.752 2.519 1.00 21.05 93 LYS A CA 1
ATOM 866 C C . LYS A 1 93 ? 16.339 4.534 3.054 1.00 22.44 93 LYS A C 1
ATOM 867 O O . LYS A 1 93 ? 15.814 4.603 4.165 1.00 25.13 93 LYS A O 1
ATOM 873 N N . GLY A 1 94 ? 16.221 3.449 2.267 1.00 20.41 94 GLY A N 1
ATOM 874 C CA . GLY A 1 94 ? 15.470 2.250 2.673 1.00 19.38 94 GLY A CA 1
ATOM 875 C C . GLY A 1 94 ? 13.976 2.331 2.433 1.00 15.82 94 GLY A C 1
ATOM 876 O O . GLY A 1 94 ? 13.230 1.427 2.850 1.00 19.85 94 GLY A O 1
ATOM 877 N N . GLU A 1 95 ? 13.538 3.384 1.750 1.00 13.41 95 GLU A N 1
ATOM 878 C CA . GLU A 1 95 ? 12.115 3.666 1.599 1.00 12.12 95 GLU A CA 1
ATOM 879 C C . GLU A 1 95 ? 11.639 3.186 0.248 1.00 12.04 95 GLU A C 1
ATOM 880 O O . GLU A 1 95 ? 12.300 3.386 -0.772 1.00 13.64 95 GLU A O 1
ATOM 886 N N . LEU A 1 96 ? 10.459 2.577 0.240 1.00 11.07 96 LEU A N 1
ATOM 887 C CA . LEU A 1 96 ? 9.858 2.183 -1.008 1.00 10.22 96 LEU A CA 1
ATOM 888 C C . LEU A 1 96 ? 9.697 3.424 -1.907 1.00 10.15 96 LEU A C 1
ATOM 889 O O . LEU A 1 96 ? 9.139 4.426 -1.467 1.00 12.06 96 LEU A O 1
ATOM 894 N N . GLN A 1 97 ? 10.125 3.298 -3.158 1.00 10.82 97 GLN A N 1
ATOM 895 C CA A GLN A 1 97 ? 10.023 4.378 -4.125 0.50 11.11 97 GLN A CA 1
ATOM 896 C CA B GLN A 1 97 ? 10.048 4.371 -4.169 0.50 11.39 97 GLN A CA 1
ATOM 897 C C . GLN A 1 97 ? 9.121 4.028 -5.303 1.00 9.81 97 GLN A C 1
ATOM 898 O O . GLN A 1 97 ? 8.336 4.844 -5.748 1.00 11.21 97 GLN A O 1
ATOM 909 N N . TYR A 1 98 ? 9.227 2.800 -5.800 1.00 9.23 98 TYR A N 1
ATOM 910 C CA . TYR A 1 98 ? 8.451 2.377 -6.962 1.00 8.90 98 TYR A CA 1
ATOM 911 C C . TYR A 1 98 ? 8.133 0.903 -6.828 1.00 9.15 98 TYR A C 1
ATOM 912 O O . TYR A 1 98 ? 8.778 0.199 -6.058 1.00 10.01 98 TYR A O 1
ATOM 921 N N . PHE A 1 99 ? 7.188 0.444 -7.634 1.00 8.99 99 PHE A N 1
ATOM 922 C CA . PHE A 1 99 ? 7.210 -0.936 -8.090 1.00 8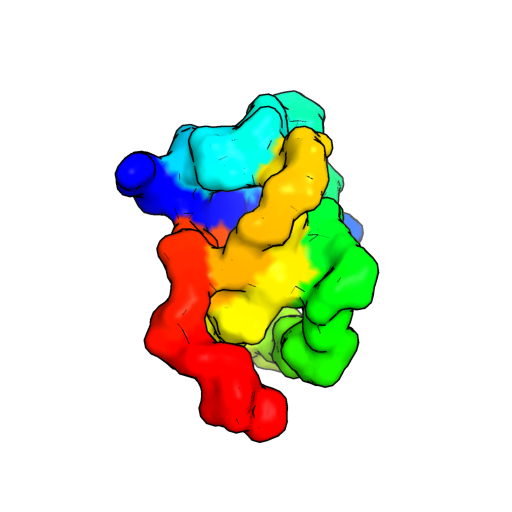.99 99 PHE A CA 1
ATOM 923 C C . PHE A 1 99 ? 7.485 -0.934 -9.582 1.00 8.75 99 PHE A C 1
ATOM 924 O O . PHE A 1 99 ? 7.059 -0.044 -10.312 1.00 9.19 99 PHE A O 1
ATOM 932 N N . ILE A 1 100 ? 8.189 -1.964 -10.040 1.00 10.33 100 ILE A N 1
ATOM 933 C CA . ILE A 1 100 ? 8.290 -2.245 -11.452 1.00 10.87 100 ILE A CA 1
ATOM 934 C C . ILE A 1 100 ? 7.688 -3.610 -11.730 1.00 10.36 100 ILE A C 1
ATOM 935 O O . ILE A 1 100 ? 7.892 -4.584 -10.982 1.00 11.85 100 ILE A O 1
ATOM 940 N N . GLY A 1 101 ? 6.952 -3.672 -12.828 1.00 10.34 101 GLY A N 1
ATOM 941 C CA . GLY A 1 101 ? 6.353 -4.927 -13.290 1.00 9.37 101 GLY A CA 1
ATOM 942 C C . GLY A 1 101 ? 6.762 -5.166 -14.709 1.00 9.11 101 GLY A C 1
ATOM 943 O O . GLY A 1 101 ? 6.570 -4.311 -15.572 1.00 10.03 101 GLY A O 1
ATOM 944 N N . VAL A 1 102 ? 7.389 -6.320 -14.929 1.00 8.68 102 VAL A N 1
ATOM 945 C CA . VAL A 1 102 ? 7.870 -6.727 -16.240 1.00 8.51 102 VAL A CA 1
ATOM 946 C C . VAL A 1 102 ? 6.968 -7.853 -16.731 1.00 8.32 102 VAL A C 1
ATOM 947 O O . VAL A 1 102 ? 6.784 -8.830 -16.010 1.00 9.37 102 VAL A O 1
ATOM 951 N N . GLN A 1 103 ? 6.435 -7.701 -17.930 1.00 8.33 103 GLN A N 1
ATOM 952 C CA . GLN A 1 103 ? 5.551 -8.678 -18.524 1.00 8.57 103 GLN A CA 1
ATOM 953 C C . GLN A 1 103 ? 6.255 -9.458 -19.604 1.00 8.97 103 GLN A C 1
ATOM 954 O O . GLN A 1 103 ? 6.848 -8.877 -20.497 1.00 11.02 103 GLN A O 1
ATOM 960 N N . LEU A 1 104 ? 6.159 -10.790 -19.530 1.00 8.59 104 LEU A N 1
ATOM 961 C CA . LEU A 1 104 ? 6.576 -11.666 -20.622 1.00 9.54 104 LEU A CA 1
ATOM 962 C C . LEU A 1 104 ? 5.322 -12.421 -21.094 1.00 9.85 104 LEU A C 1
ATOM 963 O O . LEU A 1 104 ? 4.661 -13.041 -20.297 1.00 10.54 104 LEU A O 1
ATOM 968 N N . ASP A 1 105 ? 5.028 -12.314 -22.381 1.00 10.65 105 ASP A N 1
ATOM 969 C CA A ASP A 1 105 ? 3.821 -12.889 -23.012 0.50 12.24 105 ASP A CA 1
ATOM 970 C CA B ASP A 1 105 ? 3.833 -12.906 -22.913 0.50 11.03 105 ASP A CA 1
ATOM 971 C C . ASP A 1 105 ? 4.087 -14.337 -23.395 1.00 10.33 105 ASP A C 1
ATOM 972 O O . ASP A 1 105 ? 4.950 -14.590 -24.224 1.00 13.89 105 ASP A O 1
ATOM 981 N N . GLY A 1 106 ? 3.326 -15.273 -22.853 1.00 11.70 106 GLY A N 1
ATOM 982 C CA . GLY A 1 106 ? 3.442 -16.663 -23.241 1.00 12.90 106 GLY A CA 1
ATOM 983 C C . GLY A 1 106 ? 2.921 -17.565 -22.148 1.00 12.41 106 GLY A C 1
ATOM 984 O O . GLY A 1 106 ? 2.970 -17.235 -20.948 1.00 12.32 106 GLY A O 1
ATOM 985 N N . GLU A 1 107 ? 2.445 -18.734 -22.561 1.00 14.18 107 GLU A N 1
ATOM 986 C CA . GLU A 1 107 ? 1.979 -19.730 -21.587 1.00 13.61 107 GLU A CA 1
ATOM 987 C C . GLU A 1 107 ? 3.191 -20.568 -21.213 1.00 13.01 107 GLU A C 1
ATOM 988 O O . GLU A 1 107 ? 3.327 -21.746 -21.617 1.00 15.66 107 GLU A O 1
ATOM 994 N N . PHE A 1 108 ? 4.084 -20.002 -20.418 1.00 11.99 108 PHE A N 1
ATOM 995 C CA . PHE A 1 108 ? 5.340 -20.645 -20.091 1.00 11.78 108 PHE A CA 1
ATOM 996 C C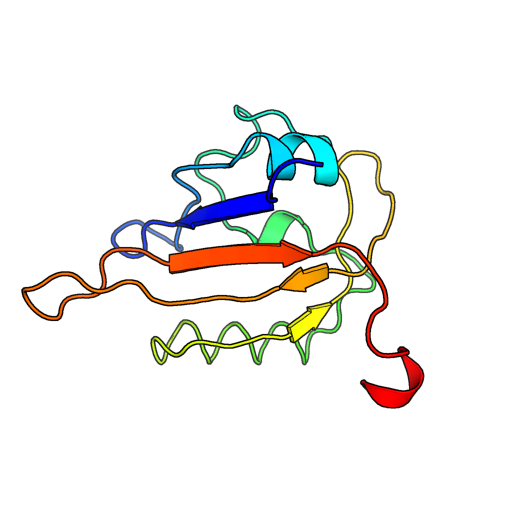 . PHE A 1 108 ? 5.134 -21.915 -19.315 1.00 13.89 108 PHE A C 1
ATOM 997 O O . PHE A 1 108 ? 5.689 -22.965 -19.670 1.00 17.12 108 PHE A O 1
ATOM 1005 N N . ILE A 1 109 ? 4.344 -21.828 -18.255 1.00 14.38 109 ILE A N 1
ATOM 1006 C CA A ILE A 1 109 ? 3.993 -23.031 -17.549 0.50 15.00 109 ILE A CA 1
ATOM 1007 C CA B ILE A 1 109 ? 3.922 -22.954 -17.408 0.50 15.10 109 ILE A CA 1
ATOM 1008 C C . ILE A 1 109 ? 2.580 -23.404 -17.958 1.00 14.30 109 ILE A C 1
ATOM 1009 O O . ILE A 1 109 ? 1.666 -22.588 -17.969 1.00 15.36 109 ILE A O 1
ATOM 1018 N N . PRO A 1 110 ? 2.412 -24.662 -18.385 1.00 16.26 110 PRO A N 1
ATOM 1019 C CA . PRO A 1 110 ? 1.078 -25.042 -18.856 1.00 19.04 110 PRO A CA 1
ATOM 1020 C C . PRO A 1 110 ? 0.022 -24.842 -17.790 1.00 19.37 110 PRO A C 1
ATOM 1021 O O . PRO A 1 110 ? 0.252 -25.147 -16.608 1.00 18.52 110 PRO A O 1
ATOM 1025 N N . ASN A 1 111 ? -1.130 -24.340 -18.223 1.00 21.57 111 ASN A N 1
ATOM 1026 C CA . ASN A 1 111 ? -2.220 -24.097 -17.326 1.00 23.92 111 ASN A CA 1
ATOM 1027 C C . ASN A 1 111 ? -2.534 -25.281 -16.406 1.00 27.55 111 ASN A C 1
ATOM 1028 O O . ASN A 1 111 ? -2.670 -25.056 -15.205 1.00 32.06 111 ASN A O 1
ATOM 1033 N N . PRO A 1 112 ? -2.560 -26.549 -16.930 1.00 25.85 112 PRO A N 1
ATOM 1034 C CA . PRO A 1 112 ? -2.824 -27.663 -16.011 1.00 32.91 112 PRO A CA 1
ATOM 1035 C C . PRO A 1 112 ? -1.853 -27.781 -14.836 1.00 31.35 112 PRO A C 1
ATOM 1036 O O . PRO A 1 112 ? -2.212 -28.401 -13.839 1.00 40.07 112 PRO A O 1
ATOM 1040 N N . LEU A 1 113 ? -0.632 -27.242 -14.982 1.00 25.82 113 LEU A N 1
ATOM 1041 C CA . LEU A 1 113 ? 0.391 -27.284 -13.915 1.00 25.96 113 LEU A CA 1
ATOM 1042 C C . LEU A 1 113 ? 0.534 -25.974 -13.123 1.00 29.88 113 LEU A C 1
ATOM 1043 O O . LEU A 1 113 ? 1.388 -25.879 -12.224 1.00 38.41 113 LEU A O 1
ATOM 1048 N N . LEU A 1 114 ? -0.249 -24.951 -13.479 1.00 29.93 114 LEU A N 1
ATOM 1049 C CA . LEU A 1 114 ? -0.492 -23.831 -12.561 1.00 32.69 114 LEU A CA 1
ATOM 1050 C C . LEU A 1 114 ? -1.525 -24.213 -11.489 1.00 41.08 114 LEU A C 1
ATOM 1051 O O . LEU A 1 114 ? -1.227 -24.167 -10.293 1.00 55.46 114 LEU A O 1
ATOM 1056 N N . GLY A 1 115 ? -2.731 -24.582 -11.937 1.00 42.11 115 GLY A N 1
ATOM 1057 C CA . GLY A 1 115 ? -3.896 -24.764 -11.051 1.00 45.26 115 GLY A CA 1
ATOM 1058 C C . GLY A 1 115 ? -3.889 -26.031 -10.213 1.00 50.57 115 GLY A C 1
ATOM 1059 O O . GLY A 1 115 ? -2.935 -26.819 -10.248 1.00 60.18 115 GLY A O 1
#

Secondary structure (DSSP, 8-state):
-PPEEEEE-TTSTT--EEEE-HHHHHHH---GGGTTTS-GGGG--TT--HHHHHHHHHHHHHT--EEEEEEEE-TT--EEEEEEEEEEEE-TTS-EEEEEEEEEES--S-HHHH-

Nearest PDB structures (foldseek):
  6gpu-assembly1_A  TM=1.009E+00  e=1.410E-21  Arabidopsis thaliana
  7qf3-assembly1_AAA  TM=1.008E+00  e=5.364E-21  Arabidopsis thaliana
  7qf4-assembly1_AAA  TM=1.007E+00  e=8.852E-21  Arabidopsis thaliana
  7qf5-assembly1_AAA  TM=1.007E+00  e=1.106E-20  Arabidopsis thaliana
  6ph3-assembly2_C  TM=9.436E-01  e=1.809E-14  Brucella melitensis bv. 1 str. 16M

CATH classification: 3.30.450.20

Foldseek 3Di:
DPWWKFKFFPVDPQTATQDTDPVVCVVQVDDPVVGGRDHPCQFDDDQWDVVQVVVVVVCVVVQHWDWDWTWGAHPVGDIWIWGKTKHFDADPVRHTGIIMITTDTDCPDPPVVVD